Protein AF-T0H0R2-F1 (afdb_monomer_lite)

Structure (mmCIF, N/CA/C/O backbone):
data_AF-T0H0R2-F1
#
_entry.id   AF-T0H0R2-F1
#
loop_
_atom_site.group_PDB
_atom_site.id
_atom_site.type_symbol
_atom_site.label_atom_id
_atom_site.label_alt_id
_atom_site.label_comp_id
_atom_site.label_asym_id
_atom_site.label_entity_id
_atom_site.label_seq_id
_atom_site.pdbx_PDB_ins_code
_atom_site.Cartn_x
_atom_site.Cartn_y
_atom_site.Cartn_z
_atom_site.occupancy
_atom_site.B_iso_or_equiv
_atom_site.auth_seq_id
_atom_site.auth_comp_id
_atom_site.auth_asym_id
_atom_site.auth_atom_id
_atom_site.pdbx_PDB_model_num
ATOM 1 N N . MET A 1 1 ? -5.450 -16.428 3.543 1.00 47.09 1 MET A N 1
ATOM 2 C CA . MET A 1 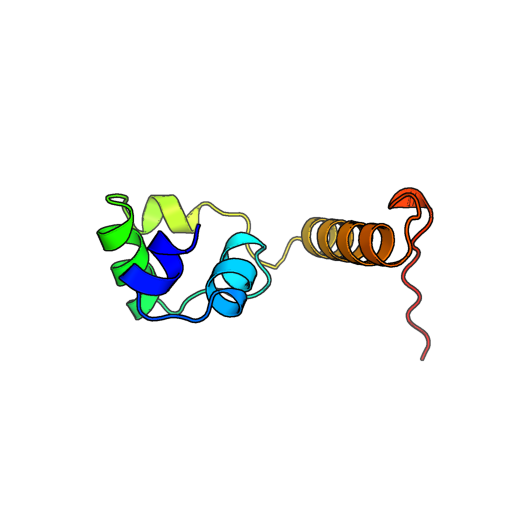1 ? -5.220 -14.995 3.168 1.00 47.09 1 MET A CA 1
ATOM 3 C C . MET A 1 1 ? -6.506 -14.171 3.176 1.00 47.09 1 MET A C 1
ATOM 5 O O . MET A 1 1 ? -6.430 -12.967 3.387 1.00 47.09 1 MET A O 1
ATOM 9 N N . ALA A 1 2 ? -7.676 -14.783 2.953 1.00 52.34 2 ALA A N 1
ATOM 10 C CA . ALA A 1 2 ? -8.962 -14.137 3.228 1.00 52.34 2 ALA A CA 1
ATOM 11 C C . ALA A 1 2 ? -9.208 -13.948 4.739 1.00 52.34 2 ALA A C 1
ATOM 13 O O . ALA A 1 2 ? -9.928 -13.035 5.127 1.00 52.34 2 ALA A O 1
ATOM 14 N N . ASP A 1 3 ? -8.538 -14.755 5.562 1.00 64.00 3 ASP A N 1
ATOM 15 C CA . ASP A 1 3 ? -8.813 -14.910 6.991 1.00 64.00 3 ASP A CA 1
ATOM 16 C C . ASP A 1 3 ? -8.477 -13.664 7.799 1.00 64.00 3 ASP A C 1
ATOM 18 O O . ASP A 1 3 ? -9.278 -13.255 8.625 1.00 64.00 3 ASP A O 1
ATOM 22 N N . LEU A 1 4 ? -7.337 -13.009 7.532 1.00 67.06 4 LEU A N 1
ATOM 23 C CA . LEU A 1 4 ? -6.984 -11.782 8.247 1.00 67.06 4 LEU A CA 1
ATOM 24 C C . LEU A 1 4 ? -7.954 -10.658 7.870 1.00 67.06 4 LEU A C 1
ATOM 26 O O . LEU A 1 4 ? -8.589 -10.100 8.743 1.00 67.06 4 LEU A O 1
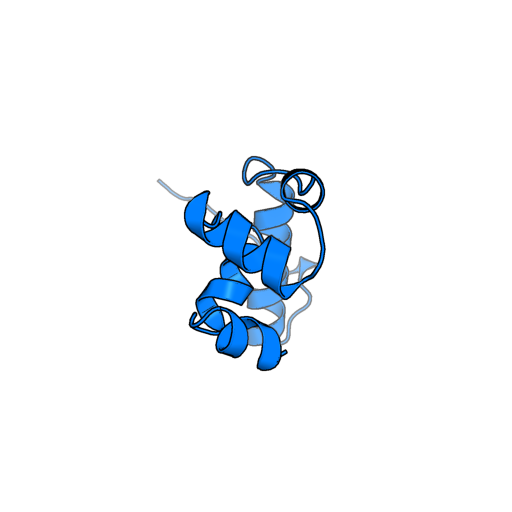ATOM 30 N N . ALA A 1 5 ? -8.161 -10.395 6.576 1.00 66.62 5 ALA A N 1
ATOM 31 C CA . ALA A 1 5 ? -9.086 -9.357 6.110 1.00 66.62 5 ALA A CA 1
ATOM 32 C C . ALA A 1 5 ? -10.509 -9.519 6.685 1.00 66.62 5 ALA A C 1
ATOM 34 O O . ALA A 1 5 ? -11.105 -8.537 7.121 1.00 66.62 5 ALA A O 1
ATOM 35 N N . GLN A 1 6 ? -11.025 -10.753 6.746 1.00 67.88 6 GLN A N 1
ATOM 36 C CA . GLN A 1 6 ? -12.311 -11.049 7.384 1.00 67.88 6 GLN A CA 1
ATOM 37 C C . GLN A 1 6 ? -12.277 -10.894 8.908 1.00 67.88 6 GLN A C 1
ATOM 39 O O . GLN A 1 6 ? -13.210 -10.319 9.459 1.00 67.88 6 GLN A O 1
ATOM 44 N N . ARG A 1 7 ? -11.219 -11.360 9.584 1.00 71.25 7 ARG A N 1
ATOM 45 C CA . ARG A 1 7 ? -11.090 -11.301 11.0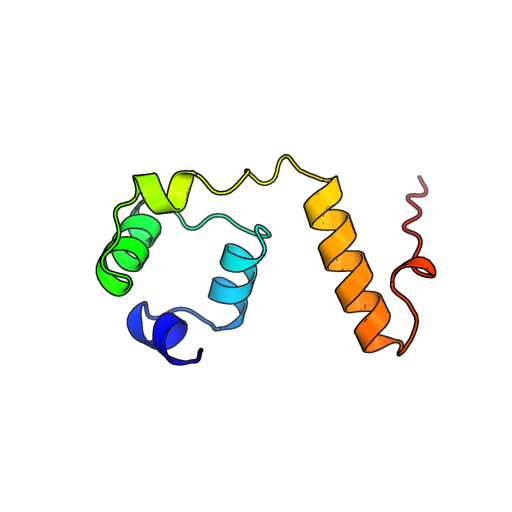53 1.00 71.25 7 ARG A CA 1
ATOM 46 C C . ARG A 1 7 ? -11.086 -9.881 11.609 1.00 71.25 7 ARG A C 1
ATOM 48 O O . ARG A 1 7 ? -11.670 -9.653 12.655 1.00 71.25 7 ARG A O 1
ATOM 55 N N . ILE A 1 8 ? -10.452 -8.948 10.907 1.00 75.75 8 ILE A N 1
ATOM 56 C CA . ILE A 1 8 ? -10.357 -7.532 11.309 1.00 75.75 8 ILE A CA 1
ATOM 57 C C . ILE A 1 8 ? -11.348 -6.626 10.557 1.00 75.75 8 ILE A C 1
ATOM 59 O O . ILE A 1 8 ? -11.298 -5.409 10.693 1.00 75.75 8 ILE A O 1
ATOM 63 N N . GLY A 1 9 ? -12.251 -7.189 9.745 1.00 75.88 9 GLY A N 1
ATOM 64 C CA . GLY A 1 9 ? -13.316 -6.421 9.087 1.00 75.88 9 GLY A CA 1
ATOM 65 C C . GLY A 1 9 ? -12.821 -5.396 8.060 1.00 75.88 9 GLY A C 1
ATOM 66 O O . GLY A 1 9 ? -13.411 -4.328 7.900 1.00 75.88 9 GLY A O 1
ATOM 67 N N . VAL A 1 10 ? -11.726 -5.689 7.355 1.00 77.38 10 VAL A N 1
ATOM 68 C CA . VAL A 1 10 ? -11.125 -4.770 6.378 1.00 77.38 10 VAL A CA 1
ATOM 69 C C . VAL A 1 10 ? -11.095 -5.370 4.983 1.00 77.38 10 VAL A C 1
ATOM 71 O O . VAL A 1 10 ? -11.075 -6.583 4.786 1.00 77.38 10 VAL A O 1
ATOM 74 N N . SER A 1 11 ? -11.045 -4.508 3.972 1.00 77.00 11 SER A N 1
ATOM 75 C CA . SER A 1 11 ? -10.942 -4.980 2.595 1.00 77.00 11 SER A CA 1
ATOM 76 C C . SER A 1 11 ? -9.590 -5.674 2.351 1.00 77.00 11 SER A C 1
ATOM 78 O O . SER A 1 11 ? -8.554 -5.262 2.880 1.00 77.00 11 SER A O 1
ATOM 80 N N . LYS A 1 12 ? -9.570 -6.713 1.503 1.00 70.69 12 LYS A N 1
ATOM 81 C CA . LYS A 1 12 ? -8.320 -7.355 1.048 1.00 70.69 12 LYS A CA 1
ATOM 82 C C . LYS A 1 12 ? -7.303 -6.339 0.481 1.00 70.69 12 LYS A C 1
ATOM 84 O O . LYS A 1 12 ? -6.128 -6.463 0.826 1.00 70.69 12 LYS A O 1
ATOM 89 N N . PRO A 1 13 ? -7.710 -5.313 -0.303 1.00 72.00 13 PRO A N 1
ATOM 90 C CA . PRO A 1 13 ? -6.820 -4.222 -0.711 1.00 72.00 13 PRO A CA 1
ATOM 91 C C . PRO A 1 13 ? -6.180 -3.459 0.455 1.00 72.00 13 PRO A C 1
ATOM 93 O O . PRO A 1 13 ? -5.016 -3.083 0.368 1.00 72.00 13 PRO A O 1
ATOM 96 N N . THR A 1 14 ? -6.904 -3.259 1.559 1.00 70.12 14 THR A N 1
ATOM 97 C CA . THR A 1 14 ? -6.396 -2.563 2.752 1.00 70.12 14 THR A CA 1
ATOM 98 C C . THR A 1 14 ? -5.298 -3.366 3.450 1.00 70.12 14 THR A C 1
ATOM 100 O O . THR A 1 14 ? -4.227 -2.827 3.714 1.00 70.12 14 THR A O 1
ATOM 103 N N . VAL A 1 15 ? -5.519 -4.667 3.684 1.00 73.44 15 VAL A N 1
ATOM 104 C CA . VAL A 1 15 ? -4.483 -5.554 4.257 1.00 73.44 15 VAL A CA 1
ATOM 105 C C . VAL A 1 15 ? -3.275 -5.631 3.337 1.00 73.44 15 VAL A C 1
ATOM 107 O O . VAL A 1 15 ? -2.134 -5.616 3.792 1.00 73.44 15 VAL A O 1
ATOM 110 N N . TRP A 1 16 ? -3.524 -5.700 2.029 1.00 73.50 16 TRP A N 1
ATOM 111 C CA . TRP A 1 16 ? -2.463 -5.693 1.039 1.00 73.50 16 TRP A CA 1
ATOM 112 C C . TRP A 1 16 ? -1.648 -4.396 1.114 1.00 73.50 16 TRP A C 1
ATOM 114 O O . TRP A 1 16 ? -0.424 -4.470 1.153 1.00 73.50 16 TRP A O 1
ATOM 124 N N . ALA A 1 17 ? -2.294 -3.233 1.227 1.00 67.94 17 ALA A N 1
ATOM 125 C CA . ALA A 1 17 ? -1.602 -1.957 1.366 1.00 67.94 17 ALA A CA 1
ATOM 126 C C . ALA A 1 17 ? -0.721 -1.909 2.624 1.00 67.94 17 ALA A C 1
ATOM 128 O O . ALA A 1 17 ? 0.416 -1.459 2.537 1.00 67.94 17 ALA A O 1
ATOM 129 N N . TRP A 1 18 ? -1.186 -2.433 3.760 1.00 75.50 18 TRP A N 1
ATOM 130 C CA . TRP A 1 18 ? -0.380 -2.498 4.986 1.00 75.50 18 TRP A CA 1
ATOM 131 C C . TRP A 1 18 ? 0.794 -3.463 4.877 1.00 75.50 18 TRP A C 1
ATOM 133 O O . TRP A 1 18 ? 1.927 -3.096 5.167 1.00 75.50 18 TRP A O 1
ATOM 143 N N . LYS A 1 19 ? 0.544 -4.680 4.382 1.00 67.38 19 LYS A N 1
ATOM 144 C CA . LYS A 1 19 ? 1.580 -5.707 4.218 1.00 67.38 19 LYS A CA 1
ATOM 145 C C . LYS A 1 19 ? 2.705 -5.260 3.282 1.00 67.38 19 LYS A C 1
ATOM 147 O O . LYS A 1 19 ? 3.839 -5.695 3.432 1.00 67.38 19 LYS A O 1
ATOM 152 N N . HIS A 1 20 ? 2.379 -4.421 2.303 1.00 65.00 20 HIS A N 1
ATOM 153 C CA . HIS A 1 20 ? 3.336 -3.903 1.328 1.00 65.00 20 HIS A CA 1
ATOM 154 C C . HIS A 1 20 ? 3.827 -2.492 1.679 1.00 65.00 20 HIS A C 1
ATOM 156 O O . HIS A 1 20 ? 4.397 -1.832 0.813 1.00 65.00 20 HIS A O 1
ATOM 162 N N . GLY A 1 21 ? 3.576 -2.007 2.902 1.00 64.69 21 GLY A N 1
ATOM 163 C CA . GLY A 1 21 ? 4.048 -0.700 3.366 1.00 64.69 21 GLY A CA 1
ATOM 164 C C . GLY A 1 21 ? 3.493 0.490 2.577 1.00 64.69 21 GLY A C 1
ATOM 165 O O . GLY A 1 21 ? 4.043 1.575 2.639 1.00 64.69 21 GLY A O 1
ATOM 166 N N . ARG A 1 22 ? 2.410 0.319 1.810 1.00 61.97 22 ARG A N 1
ATOM 167 C CA . ARG A 1 22 ? 1.741 1.399 1.057 1.00 61.97 22 ARG A CA 1
ATOM 168 C C . ARG A 1 22 ? 0.883 2.299 1.945 1.00 61.97 22 ARG A C 1
ATOM 170 O O . ARG A 1 22 ? 0.502 3.384 1.524 1.00 61.97 22 ARG A O 1
ATOM 177 N N . ALA A 1 23 ? 0.519 1.819 3.128 1.00 6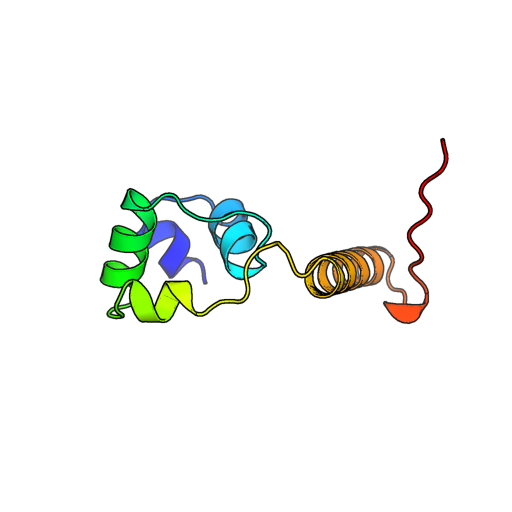4.44 23 ALA A N 1
ATOM 178 C CA . ALA A 1 23 ? -0.214 2.560 4.142 1.00 64.44 23 ALA A CA 1
ATOM 179 C C . ALA A 1 23 ? 0.126 1.984 5.518 1.00 64.44 23 ALA A C 1
ATOM 181 O O . ALA A 1 23 ? 0.413 0.792 5.627 1.00 64.44 23 ALA A O 1
ATOM 182 N N . ARG A 1 24 ? 0.024 2.796 6.571 1.00 68.50 24 ARG A N 1
ATOM 183 C CA . ARG A 1 24 ? 0.119 2.313 7.953 1.00 68.50 24 ARG A CA 1
ATOM 184 C C . ARG A 1 24 ? -1.293 2.213 8.547 1.00 68.50 24 ARG A C 1
ATOM 186 O O . ARG A 1 24 ? -2.085 3.145 8.364 1.00 68.50 24 ARG A O 1
ATOM 193 N N . PRO A 1 25 ? -1.665 1.104 9.210 1.00 73.00 25 PRO A N 1
ATOM 194 C CA . PRO A 1 25 ? -2.882 1.078 10.009 1.00 73.00 25 PRO A CA 1
ATOM 195 C C . PRO A 1 25 ? -2.784 2.141 11.111 1.00 73.00 25 PRO A C 1
ATOM 197 O O . PRO A 1 25 ? -1.704 2.407 11.631 1.00 73.00 25 PRO A O 1
ATOM 200 N N . ARG A 1 26 ? -3.913 2.752 11.479 1.00 73.88 26 ARG A N 1
ATOM 201 C CA . ARG A 1 26 ? -3.973 3.612 12.674 1.00 73.88 26 ARG A CA 1
ATOM 202 C C . ARG A 1 26 ? -3.720 2.763 13.924 1.00 73.88 26 ARG A C 1
ATOM 204 O O . ARG A 1 26 ? -4.042 1.578 13.906 1.00 73.88 26 ARG A O 1
ATOM 211 N N . GLU A 1 27 ? -3.253 3.371 15.013 1.00 69.75 27 GLU A N 1
ATOM 212 C CA . GLU A 1 27 ? -2.965 2.677 16.285 1.00 69.75 27 GLU A CA 1
ATOM 213 C C . GLU A 1 27 ? -4.112 1.776 16.768 1.00 69.75 27 GLU A C 1
ATOM 215 O O . GLU A 1 27 ? -3.882 0.639 17.172 1.00 69.75 27 GLU A O 1
ATOM 220 N N . ALA A 1 28 ? -5.361 2.240 16.648 1.00 72.00 28 ALA A N 1
ATOM 221 C CA . ALA A 1 28 ? -6.540 1.442 16.988 1.00 72.00 28 ALA A CA 1
ATOM 222 C C . ALA A 1 28 ? -6.610 0.117 16.204 1.00 72.00 28 ALA A C 1
ATOM 224 O O . ALA A 1 28 ? -6.947 -0.913 16.771 1.00 72.00 28 ALA A O 1
ATOM 225 N N . ARG A 1 29 ? -6.223 0.120 14.922 1.00 75.88 29 ARG A N 1
ATOM 226 C CA . ARG A 1 29 ? -6.184 -1.097 14.100 1.00 75.88 29 ARG A CA 1
ATOM 227 C C . ARG A 1 29 ? -4.926 -1.923 14.306 1.00 75.88 29 ARG A C 1
ATOM 229 O O . ARG A 1 29 ? -4.975 -3.127 14.110 1.00 75.88 29 ARG A O 1
ATOM 236 N N . LEU A 1 30 ? -3.804 -1.305 14.667 1.00 75.75 30 LEU A N 1
ATOM 237 C CA . LEU A 1 30 ? -2.600 -2.050 15.042 1.00 75.75 30 LEU A CA 1
ATOM 238 C C . LEU A 1 30 ? -2.888 -2.974 16.230 1.00 75.75 30 LEU A C 1
ATOM 240 O O . LEU A 1 30 ? -2.466 -4.123 16.199 1.00 75.75 30 LEU A O 1
ATOM 244 N N . LYS A 1 31 ? -3.689 -2.514 17.202 1.00 75.75 31 LYS A N 1
ATOM 245 C CA . LYS A 1 31 ? -4.195 -3.350 18.303 1.00 75.75 31 LYS A CA 1
ATOM 246 C C . LYS A 1 31 ? -5.029 -4.531 17.810 1.00 75.75 31 LYS A C 1
ATOM 248 O O . LYS A 1 31 ? -4.718 -5.664 18.144 1.00 75.75 31 LYS A O 1
ATOM 253 N N . GLU A 1 32 ? -6.019 -4.285 16.955 1.00 80.25 32 GLU A N 1
ATOM 254 C CA . GLU A 1 32 ? -6.864 -5.354 16.395 1.00 80.25 32 GLU A CA 1
ATOM 255 C C . GLU A 1 32 ? -6.055 -6.373 15.571 1.00 80.25 32 GLU A C 1
ATOM 257 O O . GLU A 1 32 ? -6.324 -7.572 15.603 1.00 80.25 32 GLU A O 1
ATOM 262 N N . ILE A 1 33 ? -5.040 -5.910 14.833 1.00 78.06 33 ILE A N 1
ATOM 263 C CA . ILE A 1 33 ? -4.129 -6.767 14.062 1.00 78.06 33 ILE A CA 1
ATOM 264 C C . ILE A 1 33 ? -3.250 -7.598 15.001 1.00 78.06 33 ILE A C 1
ATOM 266 O O . ILE A 1 33 ? -3.095 -8.796 14.769 1.00 78.06 33 ILE A O 1
ATOM 270 N N . ALA A 1 34 ? -2.701 -6.981 16.050 1.00 79.69 34 ALA A N 1
ATOM 271 C CA . ALA A 1 34 ? -1.888 -7.641 17.067 1.00 79.69 34 ALA A CA 1
ATOM 272 C C . ALA A 1 34 ? -2.683 -8.752 17.771 1.00 79.69 34 ALA A C 1
ATOM 274 O O . ALA A 1 34 ? -2.240 -9.899 17.811 1.00 79.69 34 ALA A O 1
ATOM 275 N N . GLU A 1 35 ? -3.911 -8.452 18.200 1.00 80.44 35 GLU A N 1
ATOM 276 C CA . GLU A 1 35 ? -4.834 -9.420 18.804 1.00 80.44 35 GLU A CA 1
ATOM 277 C C . GLU A 1 35 ? -5.214 -10.548 17.833 1.00 80.44 35 GLU A C 1
ATOM 279 O O . GLU A 1 35 ? -5.170 -11.724 18.195 1.00 80.44 35 GLU A O 1
ATOM 284 N N . ALA A 1 36 ? -5.531 -10.224 16.575 1.00 79.38 36 ALA A N 1
ATOM 285 C CA . ALA A 1 36 ? -5.914 -11.220 15.572 1.00 79.38 36 ALA A CA 1
ATOM 286 C C . ALA A 1 36 ? -4.765 -12.158 15.156 1.00 79.38 36 ALA A C 1
ATOM 288 O O . ALA A 1 36 ? -5.027 -13.267 14.666 1.00 79.38 36 ALA A O 1
ATOM 289 N N . LEU A 1 37 ? -3.518 -11.703 15.307 1.00 76.62 37 LEU A N 1
ATOM 290 C CA . LEU A 1 37 ? -2.294 -12.446 15.000 1.00 76.62 37 LEU A CA 1
ATOM 291 C C . LEU A 1 37 ? -1.646 -13.084 16.240 1.00 76.62 37 LEU A C 1
ATOM 293 O O . LEU A 1 37 ? -0.781 -13.940 16.073 1.00 76.62 37 LEU A O 1
ATOM 297 N N . GLY A 1 38 ? -2.068 -12.709 17.452 1.00 76.44 38 GLY A N 1
ATOM 298 C CA . GLY A 1 38 ? -1.470 -13.171 18.708 1.00 76.44 38 GLY A CA 1
ATOM 299 C C . GLY A 1 38 ? -0.052 -12.639 18.951 1.00 76.44 38 GLY A C 1
ATOM 300 O O . GLY A 1 38 ? 0.755 -13.334 19.560 1.00 76.44 38 GLY A O 1
ATOM 301 N N . THR A 1 39 ? 0.264 -11.445 18.447 1.00 76.94 39 THR A N 1
ATOM 302 C CA . THR A 1 39 ? 1.586 -10.786 18.540 1.00 76.94 39 THR A CA 1
ATOM 303 C C . THR A 1 39 ? 1.451 -9.451 19.281 1.00 76.94 39 THR A C 1
ATOM 305 O O . THR A 1 39 ? 0.326 -9.025 19.554 1.00 76.94 39 THR A O 1
ATOM 308 N N . THR A 1 40 ? 2.549 -8.770 19.626 1.00 73.56 40 THR A N 1
ATOM 309 C CA . THR A 1 40 ? 2.476 -7.426 20.228 1.00 73.56 40 THR A CA 1
ATOM 310 C C . THR A 1 40 ? 2.517 -6.327 19.162 1.00 73.56 40 THR A C 1
ATOM 312 O O . THR A 1 40 ? 2.877 -6.551 18.008 1.00 73.56 40 THR A O 1
ATOM 315 N N . ILE A 1 41 ? 2.129 -5.103 19.533 1.00 67.69 41 ILE A N 1
ATOM 316 C CA . ILE A 1 41 ? 2.234 -3.944 18.630 1.00 67.69 41 ILE A CA 1
ATOM 317 C C . ILE A 1 41 ? 3.703 -3.671 18.284 1.00 67.69 41 ILE A C 1
ATOM 319 O O . ILE A 1 41 ? 3.994 -3.283 17.159 1.00 67.69 41 ILE A O 1
ATOM 323 N N . GLU A 1 42 ? 4.623 -3.916 19.219 1.00 64.88 42 GLU A N 1
ATOM 324 C CA . GLU A 1 42 ? 6.066 -3.719 19.035 1.00 64.88 42 GLU A CA 1
ATOM 325 C C . GLU A 1 42 ? 6.630 -4.637 17.939 1.00 64.88 42 GLU A C 1
ATOM 327 O O . GLU A 1 42 ? 7.428 -4.187 17.117 1.00 64.88 42 GLU A O 1
ATOM 332 N N . ASP A 1 43 ? 6.140 -5.880 17.850 1.00 64.62 43 ASP A N 1
ATOM 333 C CA . ASP A 1 43 ? 6.485 -6.807 16.762 1.00 64.62 43 ASP A CA 1
ATOM 334 C C . ASP A 1 43 ? 5.994 -6.306 15.388 1.00 64.62 43 ASP A C 1
ATOM 336 O O . ASP A 1 43 ? 6.602 -6.590 14.353 1.00 64.62 43 ASP A O 1
ATOM 340 N N . LEU A 1 44 ? 4.890 -5.549 15.361 1.00 67.12 44 LEU A N 1
ATOM 341 C CA . LEU A 1 44 ? 4.334 -4.950 14.141 1.00 67.12 44 LEU A CA 1
ATOM 342 C C . LEU A 1 44 ? 5.033 -3.637 13.757 1.00 67.12 44 LEU A C 1
ATOM 344 O O . LEU A 1 44 ? 5.029 -3.267 12.580 1.00 67.12 44 LEU A O 1
ATOM 348 N N . ASP A 1 45 ? 5.627 -2.944 14.729 1.00 61.28 45 ASP A N 1
ATOM 349 C CA . ASP A 1 45 ? 6.270 -1.638 14.560 1.00 61.28 45 ASP A CA 1
ATOM 350 C C . ASP A 1 45 ? 7.710 -1.726 14.032 1.00 61.28 45 ASP A C 1
ATOM 352 O O . ASP A 1 45 ? 8.245 -0.741 13.525 1.00 61.28 45 ASP A O 1
ATOM 356 N N . GLY A 1 46 ? 8.317 -2.918 14.076 1.00 52.69 46 GLY A N 1
ATOM 357 C CA . GLY A 1 46 ? 9.653 -3.198 13.536 1.00 52.69 46 GLY A CA 1
ATOM 358 C C . GLY A 1 46 ? 9.739 -3.291 12.005 1.00 52.69 46 GLY A C 1
ATOM 359 O O . GLY A 1 46 ? 10.817 -3.551 11.467 1.00 52.69 46 GLY A O 1
ATOM 360 N N . LEU A 1 47 ? 8.632 -3.103 11.278 1.00 53.78 47 LEU A N 1
ATOM 361 C CA . LEU A 1 47 ? 8.654 -3.057 9.815 1.00 53.78 47 LEU A CA 1
ATOM 362 C C . LEU A 1 47 ? 9.221 -1.703 9.355 1.00 53.78 47 LEU A C 1
ATOM 364 O O . LEU A 1 47 ? 8.684 -0.670 9.758 1.00 53.78 47 LEU A O 1
ATOM 368 N N . PRO A 1 48 ? 10.273 -1.677 8.509 1.00 48.09 48 PRO A N 1
ATOM 369 C CA . PRO A 1 48 ? 10.875 -0.431 8.048 1.00 48.09 48 PRO A CA 1
ATOM 370 C C . PRO A 1 48 ? 9.793 0.458 7.433 1.00 48.09 48 PRO A C 1
ATOM 372 O O . PRO A 1 48 ? 9.062 0.048 6.528 1.00 48.09 48 PRO A O 1
ATOM 375 N N . GLY A 1 49 ? 9.649 1.651 8.009 1.00 51.22 49 GLY A N 1
ATOM 376 C CA . GLY A 1 49 ? 8.639 2.622 7.625 1.00 51.22 49 GLY A CA 1
ATOM 377 C C . GLY A 1 49 ? 8.746 3.022 6.154 1.00 51.22 49 GLY A C 1
ATOM 378 O O . GLY A 1 49 ? 9.765 2.834 5.492 1.00 51.22 49 GLY A O 1
ATOM 379 N N . THR A 1 50 ? 7.672 3.628 5.661 1.00 52.47 50 THR A N 1
ATOM 380 C CA . THR A 1 50 ? 7.479 4.210 4.320 1.00 52.47 50 THR A CA 1
ATOM 381 C C . THR A 1 50 ? 8.579 5.151 3.810 1.00 52.47 50 THR A C 1
ATOM 383 O O . THR A 1 50 ? 8.486 5.597 2.670 1.00 52.47 50 THR A O 1
ATOM 386 N N . ASP A 1 51 ? 9.603 5.453 4.605 1.00 52.28 51 ASP A N 1
ATOM 387 C CA . ASP A 1 51 ? 10.773 6.221 4.178 1.00 52.28 51 ASP A CA 1
ATOM 388 C C . ASP A 1 51 ? 11.709 5.426 3.256 1.00 52.28 51 ASP A C 1
ATOM 390 O O . ASP A 1 51 ? 12.556 6.014 2.581 1.00 52.28 51 ASP A O 1
ATOM 394 N N . ASP A 1 52 ? 11.532 4.104 3.140 1.00 66.75 52 ASP A N 1
ATOM 395 C CA . ASP A 1 52 ? 12.256 3.327 2.136 1.00 66.75 52 ASP A CA 1
ATOM 396 C C . ASP A 1 52 ? 11.579 3.419 0.756 1.00 66.75 52 ASP A C 1
ATOM 398 O O . ASP A 1 52 ? 10.870 2.521 0.277 1.00 66.75 52 ASP A O 1
ATOM 402 N N . LEU A 1 53 ? 11.834 4.544 0.082 1.00 69.44 53 LEU A N 1
ATOM 403 C CA . LEU A 1 53 ? 11.463 4.761 -1.314 1.00 69.44 53 LEU A CA 1
ATOM 404 C C . LEU A 1 53 ? 11.977 3.627 -2.217 1.00 69.44 53 LEU A C 1
ATOM 406 O O . LEU A 1 53 ? 11.311 3.284 -3.196 1.00 69.44 53 LEU A O 1
ATOM 410 N N . ALA A 1 54 ? 13.121 3.010 -1.902 1.00 71.00 54 ALA A N 1
ATOM 411 C CA . ALA A 1 54 ? 13.670 1.920 -2.701 1.00 71.00 54 ALA A CA 1
ATOM 412 C C . ALA A 1 54 ? 12.802 0.659 -2.595 1.00 71.00 54 ALA A C 1
ATOM 414 O O . ALA A 1 54 ? 12.498 0.045 -3.626 1.00 71.00 54 ALA A O 1
ATOM 415 N N . PHE A 1 55 ? 12.321 0.321 -1.394 1.00 70.25 55 PHE A N 1
ATOM 416 C CA . PHE A 1 55 ? 11.358 -0.766 -1.207 1.00 70.25 55 PHE A CA 1
ATOM 417 C C . PHE A 1 55 ? 10.064 -0.501 -1.983 1.00 70.25 55 PHE A C 1
ATOM 419 O O . PHE A 1 55 ? 9.599 -1.360 -2.742 1.00 70.25 55 PHE A O 1
ATOM 426 N N . LEU A 1 56 ? 9.510 0.709 -1.865 1.00 75.38 56 LEU A N 1
ATOM 427 C CA . LEU A 1 56 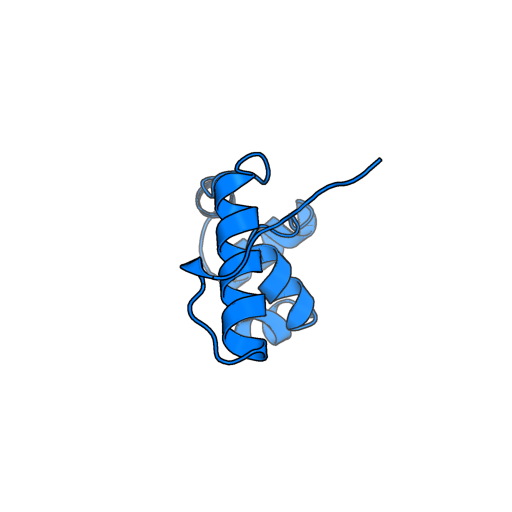? 8.281 1.088 -2.562 1.00 75.38 56 LEU A CA 1
ATOM 428 C C . LEU A 1 56 ? 8.445 0.995 -4.088 1.00 75.38 56 LEU A C 1
ATOM 430 O O . LEU A 1 56 ? 7.610 0.393 -4.773 1.00 75.38 56 LEU A O 1
ATOM 434 N N . MET A 1 57 ? 9.547 1.524 -4.623 1.00 81.56 57 MET A N 1
ATOM 435 C CA . MET A 1 57 ? 9.859 1.472 -6.053 1.00 81.56 57 MET A CA 1
ATOM 436 C C . MET A 1 57 ? 10.065 0.036 -6.541 1.00 81.56 57 MET A C 1
ATOM 438 O O . MET A 1 57 ? 9.556 -0.317 -7.606 1.00 81.56 57 MET A O 1
ATOM 442 N N . ALA A 1 58 ? 10.727 -0.827 -5.763 1.00 79.50 58 ALA A N 1
ATOM 443 C CA . ALA A 1 58 ? 10.877 -2.245 -6.092 1.00 79.50 58 ALA A CA 1
ATOM 444 C C . ALA A 1 58 ? 9.520 -2.973 -6.154 1.00 79.50 58 ALA A C 1
ATOM 446 O O . ALA A 1 58 ? 9.274 -3.758 -7.077 1.00 79.50 58 ALA A O 1
ATOM 447 N N . GLN A 1 59 ? 8.607 -2.669 -5.224 1.00 80.00 59 GLN A N 1
ATOM 448 C CA . GLN A 1 59 ? 7.249 -3.223 -5.224 1.00 80.00 59 GLN A CA 1
ATOM 449 C C . GLN A 1 59 ? 6.444 -2.785 -6.453 1.00 80.00 59 GLN A C 1
ATOM 451 O O . GLN A 1 59 ? 5.840 -3.629 -7.123 1.00 80.00 59 GLN A O 1
ATOM 456 N N . TYR A 1 60 ? 6.438 -1.487 -6.777 1.00 83.75 60 TYR A N 1
ATOM 457 C CA . TYR A 1 60 ? 5.750 -0.983 -7.974 1.00 83.75 60 TYR A CA 1
ATOM 458 C C . TYR A 1 60 ? 6.343 -1.569 -9.255 1.00 83.75 60 TYR A C 1
ATOM 460 O O . TYR A 1 60 ? 5.599 -2.012 -10.131 1.00 83.75 60 TYR A O 1
ATOM 468 N N . ARG A 1 61 ? 7.675 -1.648 -9.334 1.00 89.25 61 ARG A N 1
ATOM 469 C CA . ARG A 1 61 ? 8.395 -2.234 -10.467 1.00 89.25 61 ARG A CA 1
ATOM 470 C C . ARG A 1 61 ? 7.936 -3.663 -10.744 1.00 89.25 61 ARG A C 1
ATOM 472 O O . ARG A 1 61 ? 7.617 -3.998 -11.882 1.00 89.25 61 ARG A O 1
ATOM 479 N N . LYS A 1 62 ? 7.847 -4.486 -9.694 1.00 81.38 62 LYS A N 1
ATOM 480 C CA . LYS A 1 62 ? 7.398 -5.882 -9.783 1.00 81.38 62 LYS A CA 1
ATOM 481 C C . LYS A 1 62 ? 5.947 -5.995 -10.258 1.00 81.38 62 LYS A C 1
ATOM 483 O O . LYS A 1 62 ? 5.655 -6.835 -11.099 1.00 81.38 62 LYS A O 1
ATOM 488 N N . GLN A 1 63 ? 5.048 -5.150 -9.753 1.00 82.81 63 GLN A N 1
ATOM 489 C CA . GLN A 1 63 ? 3.630 -5.179 -10.138 1.00 82.81 63 GLN A CA 1
ATOM 490 C C . GLN A 1 63 ? 3.414 -4.819 -11.609 1.00 82.81 63 GLN A C 1
ATOM 492 O O . GLN A 1 63 ? 2.684 -5.522 -12.306 1.00 82.81 63 GLN A O 1
ATOM 497 N N . ILE A 1 64 ? 4.081 -3.764 -12.085 1.00 84.44 64 ILE A N 1
ATOM 498 C CA . ILE A 1 64 ? 4.026 -3.342 -13.490 1.00 84.44 64 ILE A CA 1
ATOM 499 C C . ILE A 1 64 ? 4.582 -4.456 -14.382 1.00 84.44 64 ILE A C 1
ATOM 501 O O . ILE A 1 64 ? 3.940 -4.856 -15.348 1.00 84.44 64 ILE A O 1
ATOM 505 N N . ALA A 1 65 ? 5.735 -5.019 -14.019 1.00 89.81 65 ALA A N 1
ATOM 506 C CA . ALA A 1 65 ? 6.346 -6.118 -14.757 1.00 89.81 65 ALA A CA 1
ATOM 507 C C . ALA A 1 65 ? 5.436 -7.342 -14.893 1.00 89.81 65 ALA A C 1
ATOM 509 O O . ALA A 1 65 ? 5.274 -7.855 -15.998 1.00 89.81 65 ALA A O 1
ATOM 510 N N . THR A 1 66 ? 4.790 -7.765 -13.803 1.00 84.69 66 THR A N 1
ATOM 511 C CA . THR A 1 66 ? 3.819 -8.866 -13.839 1.00 84.69 66 THR A CA 1
ATOM 512 C C . THR A 1 66 ? 2.655 -8.563 -14.777 1.00 84.69 66 THR A C 1
ATOM 514 O O . THR A 1 66 ? 2.264 -9.432 -15.548 1.00 84.69 66 THR A O 1
ATOM 517 N N . HIS A 1 67 ? 2.112 -7.344 -14.734 1.00 88.19 67 HIS A N 1
ATOM 518 C CA . HIS A 1 67 ? 0.970 -6.965 -15.567 1.00 88.19 67 HIS A CA 1
ATOM 519 C C . HIS A 1 67 ? 1.310 -6.953 -17.063 1.00 88.19 67 HIS A C 1
ATOM 521 O O . HIS A 1 67 ? 0.521 -7.413 -17.880 1.00 88.19 67 HIS A O 1
ATOM 527 N N . PHE A 1 68 ? 2.499 -6.465 -17.420 1.00 89.88 68 PHE A N 1
ATOM 528 C CA . PHE A 1 68 ? 2.954 -6.389 -18.810 1.00 89.88 68 PHE A CA 1
ATOM 529 C C . PHE A 1 68 ? 3.751 -7.620 -19.266 1.00 89.88 68 PHE A C 1
ATOM 531 O O . PHE A 1 68 ? 4.275 -7.622 -20.376 1.00 89.88 68 PHE A O 1
ATOM 538 N N . HIS A 1 69 ? 3.855 -8.659 -18.431 1.00 92.31 69 HIS A N 1
ATOM 539 C CA . HIS A 1 69 ? 4.649 -9.865 -18.694 1.00 92.31 69 HIS A CA 1
ATOM 540 C C . HIS A 1 69 ? 6.109 -9.571 -19.088 1.00 92.31 69 HIS A C 1
ATOM 542 O O . HIS A 1 69 ? 6.692 -10.228 -19.951 1.00 92.31 69 HIS A O 1
ATOM 548 N N . VAL A 1 70 ? 6.718 -8.580 -18.439 1.00 94.25 70 VAL A N 1
ATOM 549 C CA . VAL A 1 70 ? 8.124 -8.203 -18.639 1.00 94.25 70 VAL A CA 1
ATOM 550 C C . VAL A 1 70 ? 8.940 -8.447 -17.375 1.00 94.25 70 VAL A C 1
ATOM 552 O O . VAL A 1 70 ? 8.402 -8.590 -16.282 1.00 94.25 70 VAL A O 1
ATOM 555 N N . ALA A 1 71 ? 10.265 -8.477 -17.506 1.00 90.38 71 ALA A N 1
ATOM 556 C CA . ALA A 1 71 ? 11.146 -8.504 -16.345 1.00 90.38 71 ALA A CA 1
ATOM 557 C C . ALA A 1 71 ? 11.047 -7.176 -15.558 1.00 90.38 71 ALA A C 1
ATOM 559 O O . ALA A 1 71 ? 11.048 -6.112 -16.187 1.00 90.38 71 ALA A O 1
ATOM 560 N N . PRO A 1 72 ? 11.029 -7.197 -14.208 1.00 83.44 72 PRO A N 1
ATOM 561 C CA . PRO A 1 72 ? 11.040 -5.990 -13.370 1.00 83.44 72 PRO A CA 1
ATOM 562 C C . PRO A 1 72 ? 12.144 -5.002 -13.751 1.00 83.44 72 PRO A C 1
ATOM 564 O O . PRO A 1 72 ? 11.920 -3.798 -13.790 1.00 83.44 72 PRO A O 1
ATOM 567 N N . GLU A 1 73 ? 13.317 -5.505 -14.116 1.00 90.19 73 GLU A N 1
ATOM 568 C CA . GLU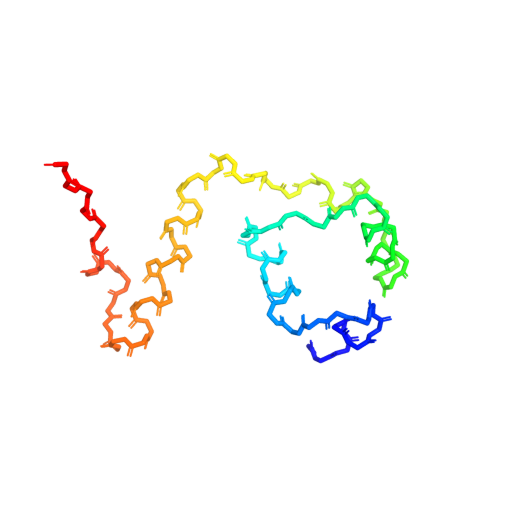 A 1 73 ? 14.487 -4.721 -14.530 1.00 90.19 73 GLU A CA 1
ATOM 569 C C . GLU A 1 73 ? 14.223 -3.823 -15.750 1.00 90.19 73 GLU A C 1
ATOM 571 O O . GLU A 1 73 ? 14.880 -2.797 -15.922 1.00 90.19 73 GLU A O 1
ATOM 576 N N . LYS A 1 74 ? 13.231 -4.171 -16.582 1.00 91.62 74 LYS A N 1
ATOM 577 C CA . LYS A 1 74 ? 12.840 -3.388 -17.763 1.00 91.62 74 LYS A CA 1
ATOM 578 C C . LYS A 1 74 ? 11.916 -2.212 -17.434 1.00 91.62 74 LYS A C 1
ATOM 580 O O . LYS A 1 74 ? 11.667 -1.381 -18.303 1.00 91.62 74 LYS A O 1
ATOM 585 N N . VAL A 1 75 ? 11.419 -2.115 -16.201 1.00 89.44 75 VAL A N 1
ATOM 586 C CA . VAL A 1 75 ? 10.499 -1.057 -15.771 1.00 89.44 75 VAL A CA 1
ATOM 587 C C . VAL A 1 75 ? 11.287 0.116 -15.173 1.00 89.44 75 VAL A C 1
ATOM 589 O O . VAL A 1 75 ? 11.921 0.008 -14.113 1.00 89.44 75 VAL A O 1
ATOM 592 N N . LYS A 1 76 ? 11.226 1.260 -15.865 1.00 91.00 76 LYS A N 1
ATOM 593 C CA . LYS A 1 76 ? 11.845 2.536 -15.476 1.00 91.00 76 LYS A CA 1
ATOM 594 C C . LYS A 1 76 ? 10.766 3.543 -15.074 1.00 91.00 76 LYS A C 1
ATOM 596 O O . LYS A 1 76 ? 9.771 3.684 -15.776 1.00 91.00 76 LYS A O 1
ATOM 601 N N . PHE A 1 77 ? 10.987 4.252 -13.970 1.00 86.56 77 PHE A N 1
ATOM 602 C CA . PHE A 1 77 ? 10.157 5.383 -13.552 1.00 86.56 77 PHE A CA 1
ATOM 603 C C . PHE A 1 77 ? 10.825 6.673 -14.030 1.00 86.56 77 PHE A C 1
ATOM 605 O O . PHE A 1 77 ? 12.016 6.863 -13.789 1.00 86.56 77 PHE A O 1
ATOM 612 N N . VAL A 1 78 ? 10.078 7.534 -14.718 1.00 91.00 78 VAL A N 1
ATOM 613 C CA . VAL A 1 78 ? 10.535 8.857 -15.164 1.00 91.00 78 VAL A CA 1
ATOM 614 C C . VAL A 1 78 ? 9.574 9.886 -14.585 1.00 91.00 78 VAL A C 1
ATOM 616 O O . VAL A 1 78 ? 8.363 9.739 -14.734 1.00 91.00 78 VAL A O 1
ATOM 619 N N . ILE A 1 79 ? 10.113 10.903 -13.915 1.00 85.38 79 ILE A N 1
ATOM 620 C CA . ILE A 1 79 ? 9.357 12.065 -13.443 1.00 85.38 79 ILE A CA 1
ATOM 621 C C . ILE A 1 79 ? 9.749 13.222 -14.359 1.00 85.38 79 ILE A C 1
ATOM 623 O O . ILE A 1 79 ? 10.929 13.557 -14.443 1.00 85.38 79 ILE A O 1
ATOM 627 N N . ALA A 1 80 ? 8.780 13.781 -15.075 1.00 77.06 80 ALA A N 1
ATOM 628 C CA . ALA A 1 80 ? 8.955 14.972 -15.898 1.00 77.06 80 ALA A CA 1
ATOM 629 C C . ALA A 1 80 ? 8.175 16.130 -15.261 1.00 77.06 80 ALA A C 1
ATOM 631 O O . ALA A 1 80 ? 7.090 15.898 -14.723 1.00 77.06 80 ALA A O 1
ATOM 632 N N . PHE A 1 81 ? 8.746 17.334 -15.306 1.00 72.44 81 PHE A N 1
ATOM 633 C CA . PHE A 1 81 ? 8.147 18.586 -14.836 1.00 72.44 81 PHE A CA 1
ATOM 634 C C . PHE A 1 81 ? 7.845 19.491 -16.027 1.00 72.44 81 PHE A C 1
ATOM 636 O O . PHE A 1 81 ? 8.638 19.440 -16.997 1.00 72.44 81 PHE A O 1
#

Secondary structure (DSSP, 8-state):
-HHHHHHTT--HHHHHHHHTTSSPPPHHHHHHHHHHHT--HHHHHTSPPTT-HHHHHHHHHHHHHHHHTS-GGG-------

Radius of gyration: 15.41 Å; chains: 1; bounding box: 28×34×39 Å

InterPro domains:
  IPR001387 Cro/C1-type, helix-turn-helix domain [PF01381] (2-44)
  IPR001387 Cro/C1-type, helix-turn-helix domain [PS50943] (1-44)
  IPR001387 Cro/C1-type, helix-turn-helix domain [cd00093] (1-44)
  IPR010982 Lambda repressor-like, DNA-binding domain superfamily [G3DSA:1.10.260.40] (1-46)
  IPR010982 Lambda repressor-like, DNA-binding domain superfamily [SSF47413] (2-49)

Organism: NCBI:txid1096930

pLDDT: mean 74.0, std 11.13, range [47.09, 94.25]

Sequence (81 aa):
MADLAQRIGVSKPTVWAWKHGRARPREARLKEIAEALGTTIEDLDGLPGTDDLAFLMAQYRKQIATHFHVAPEKVKFVIAF

Foldseek 3Di:
DVQLCVQLVHDPVVVVCCVQQVDPDDPVSLVSSCVSVVHDSVVSVPDPHPPPPVSVLLVVLVVVCVVVVHDSVPDDDDDDD